Protein AF-A0A0S7Y516-F1 (afdb_monomer)

Structure (mmCIF, N/CA/C/O backbone):
data_AF-A0A0S7Y516-F1
#
_entry.id   AF-A0A0S7Y516-F1
#
loop_
_atom_site.group_PDB
_atom_site.id
_atom_site.type_symbol
_atom_site.label_atom_id
_atom_site.label_alt_id
_atom_site.label_comp_id
_atom_site.label_asym_id
_atom_site.label_entity_id
_atom_site.label_seq_id
_atom_site.pdbx_PDB_ins_code
_atom_site.Cartn_x
_atom_site.Cartn_y
_atom_site.Cartn_z
_atom_site.occupancy
_atom_site.B_iso_or_equiv
_atom_site.auth_seq_id
_atom_site.auth_comp_id
_atom_site.auth_asym_id
_atom_site.auth_atom_id
_atom_site.pdbx_PDB_model_num
ATOM 1 N N . MET A 1 1 ? -14.180 8.837 -14.521 1.00 61.50 1 MET A N 1
ATOM 2 C CA . MET A 1 1 ? -13.004 9.118 -13.674 1.00 61.50 1 MET A CA 1
ATOM 3 C C . MET A 1 1 ? -13.508 9.928 -12.493 1.00 61.50 1 MET A C 1
ATOM 5 O O . MET A 1 1 ? -14.139 10.947 -12.731 1.00 61.50 1 MET A O 1
ATOM 9 N N . PHE A 1 2 ? -13.375 9.420 -11.266 1.00 90.38 2 PHE A N 1
ATOM 10 C CA . PHE A 1 2 ? -13.847 10.111 -10.063 1.00 90.38 2 PHE A CA 1
ATOM 11 C C . PHE A 1 2 ? -12.633 10.592 -9.279 1.00 90.38 2 PHE A C 1
ATOM 13 O O . PHE A 1 2 ? -11.879 9.777 -8.756 1.00 90.38 2 PHE A O 1
ATOM 20 N N . GLU A 1 3 ? -12.457 11.904 -9.204 1.00 94.69 3 GLU A N 1
ATOM 21 C CA . GLU A 1 3 ? -11.416 12.539 -8.405 1.00 94.69 3 GLU A CA 1
ATOM 22 C C . GLU A 1 3 ? -12.089 13.399 -7.343 1.00 94.69 3 GLU A C 1
ATOM 24 O O . GLU A 1 3 ? -12.986 14.189 -7.640 1.00 94.69 3 GLU A O 1
ATOM 29 N N . LYS A 1 4 ? -11.690 13.212 -6.087 1.00 95.19 4 LYS A N 1
ATOM 30 C CA . LYS A 1 4 ? -12.179 14.011 -4.967 1.00 95.19 4 LYS A CA 1
ATOM 31 C C . LYS A 1 4 ? -11.142 14.053 -3.856 1.00 95.19 4 LYS A C 1
ATOM 33 O O . LYS A 1 4 ? -10.302 13.161 -3.747 1.00 95.19 4 LYS A O 1
ATOM 38 N N . ALA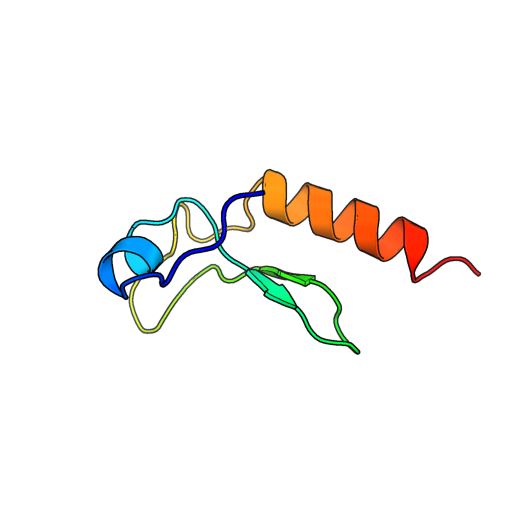 A 1 5 ? -11.256 15.050 -2.986 1.00 95.88 5 ALA A N 1
ATOM 39 C CA . ALA A 1 5 ? -10.565 15.017 -1.706 1.00 95.88 5 ALA A CA 1
ATOM 40 C C . ALA A 1 5 ? -11.078 13.830 -0.869 1.00 95.88 5 ALA A C 1
ATOM 42 O O . ALA A 1 5 ? -12.286 13.598 -0.781 1.00 95.88 5 ALA A O 1
ATOM 43 N N . ILE A 1 6 ? -10.153 13.082 -0.268 1.00 94.56 6 ILE A N 1
ATOM 44 C CA . ILE A 1 6 ? -10.440 11.925 0.586 1.00 94.56 6 ILE A CA 1
ATOM 45 C C . ILE A 1 6 ? -10.206 12.334 2.039 1.00 94.56 6 ILE A C 1
ATOM 47 O O . ILE A 1 6 ? -9.145 12.860 2.381 1.00 94.56 6 ILE A O 1
ATOM 51 N N . SER A 1 7 ? -11.181 12.083 2.910 1.00 95.94 7 SER A N 1
ATOM 52 C CA . SER A 1 7 ? -10.997 12.271 4.350 1.00 95.94 7 SER A CA 1
ATOM 53 C C . SER A 1 7 ? -10.190 11.115 4.968 1.00 95.94 7 SER A C 1
ATOM 55 O O . SER A 1 7 ? -10.260 9.980 4.487 1.00 95.94 7 SER A O 1
ATOM 57 N N . PRO A 1 8 ? -9.485 11.325 6.099 1.00 94.25 8 PRO A N 1
ATOM 58 C CA . PRO A 1 8 ? -8.801 10.233 6.794 1.00 94.25 8 PRO A CA 1
ATOM 59 C C . PRO A 1 8 ? -9.739 9.082 7.175 1.00 94.25 8 PRO A C 1
ATOM 61 O O . PRO A 1 8 ? -9.338 7.923 7.153 1.00 94.25 8 PRO A O 1
ATOM 64 N N . LYS A 1 9 ? -11.003 9.385 7.503 1.00 94.56 9 LYS A N 1
ATOM 65 C CA . LYS A 1 9 ? -12.007 8.371 7.843 1.00 94.56 9 LYS A CA 1
ATOM 66 C C . LYS A 1 9 ? -12.261 7.430 6.666 1.00 94.56 9 LYS A C 1
ATOM 68 O O . LYS A 1 9 ? -12.216 6.225 6.872 1.00 94.56 9 LYS A O 1
ATOM 73 N N . GLU A 1 10 ? -12.474 7.976 5.469 1.00 94.38 10 GLU A N 1
ATOM 74 C CA . GLU A 1 10 ? -12.670 7.185 4.247 1.00 94.38 10 GLU A CA 1
ATOM 75 C C . GLU A 1 10 ? -11.443 6.332 3.925 1.00 94.38 10 GLU A C 1
ATOM 77 O O . GLU A 1 10 ? -11.592 5.163 3.582 1.00 94.38 10 GLU A O 1
ATOM 82 N N . LEU A 1 11 ? -10.237 6.882 4.107 1.00 94.44 11 LEU A N 1
ATOM 83 C CA . LEU A 1 11 ? -8.994 6.135 3.918 1.00 94.44 11 LEU A CA 1
ATOM 84 C C . LEU A 1 11 ? -8.884 4.949 4.889 1.00 94.44 11 LEU A C 1
ATOM 86 O O . LEU A 1 11 ? -8.517 3.853 4.477 1.00 94.44 11 LEU A O 1
ATOM 90 N N . TYR A 1 12 ? -9.217 5.143 6.170 1.00 94.69 12 TYR A N 1
ATOM 91 C CA . TYR A 1 12 ? -9.149 4.076 7.178 1.00 94.69 12 TYR A CA 1
ATOM 92 C C . TYR A 1 12 ? -10.215 2.993 7.013 1.00 94.69 12 TYR A C 1
ATOM 94 O O . TYR A 1 12 ? -10.026 1.894 7.530 1.00 94.69 12 TYR A O 1
ATOM 102 N N . THR A 1 13 ? -11.333 3.301 6.355 1.00 95.00 13 THR A N 1
ATOM 103 C CA . THR A 1 13 ? -12.421 2.346 6.095 1.00 95.00 13 THR A CA 1
ATOM 104 C C . THR A 1 13 ? -12.388 1.768 4.683 1.00 95.00 13 THR A C 1
ATOM 106 O O . THR A 1 13 ? -13.318 1.060 4.316 1.00 95.00 13 THR A O 1
ATOM 109 N N . ALA A 1 14 ? -11.369 2.081 3.883 1.00 96.56 14 ALA A N 1
ATOM 110 C CA . ALA A 1 14 ? -11.231 1.535 2.541 1.00 96.56 14 ALA A CA 1
ATOM 111 C C . ALA A 1 14 ? -10.961 0.019 2.576 1.00 96.56 14 ALA A C 1
ATOM 113 O O . ALA A 1 14 ? -10.258 -0.480 3.462 1.00 96.56 14 ALA A O 1
ATOM 114 N N . ASP A 1 15 ? -11.477 -0.700 1.578 1.00 97.31 15 ASP A N 1
ATOM 115 C CA . ASP A 1 15 ? -11.182 -2.125 1.378 1.00 97.31 15 ASP A CA 1
ATOM 116 C C . ASP A 1 15 ? -9.726 -2.343 0.940 1.00 97.31 15 ASP A C 1
ATOM 118 O O . ASP A 1 15 ? -9.080 -3.314 1.341 1.00 97.31 15 ASP A O 1
ATOM 122 N N . GLU A 1 16 ? -9.190 -1.412 0.146 1.00 97.38 16 GLU A N 1
ATOM 123 C CA . GLU A 1 16 ? -7.801 -1.386 -0.305 1.00 97.38 16 GLU A CA 1
ATOM 124 C C . GLU A 1 16 ? -7.337 0.042 -0.629 1.00 97.38 16 GLU A C 1
ATOM 126 O O . GLU A 1 16 ? -8.131 0.907 -1.006 1.00 97.38 16 GLU A O 1
ATOM 131 N N . CYS A 1 17 ? -6.035 0.295 -0.493 1.00 97.12 17 CYS A N 1
ATOM 132 C CA . CYS A 1 17 ? -5.389 1.503 -0.998 1.00 97.12 17 CYS A CA 1
ATOM 133 C C . CYS A 1 17 ? -3.928 1.220 -1.376 1.00 97.12 17 CYS A C 1
ATOM 135 O O . CYS A 1 17 ? -3.310 0.257 -0.911 1.00 97.12 17 CYS A O 1
ATOM 137 N N . PHE A 1 18 ? -3.374 2.054 -2.250 1.00 97.38 18 PHE A N 1
ATOM 138 C CA . PHE A 1 18 ? -2.007 1.929 -2.742 1.00 97.38 18 PHE A CA 1
ATOM 139 C C . PHE A 1 18 ? -1.409 3.305 -3.016 1.00 97.38 18 PHE A C 1
ATOM 141 O O . PHE A 1 18 ? -2.126 4.296 -3.160 1.00 97.38 18 PHE A O 1
ATOM 148 N N . ILE A 1 19 ? -0.085 3.351 -3.096 1.00 97.06 19 ILE A N 1
ATOM 149 C CA . ILE A 1 19 ? 0.669 4.532 -3.516 1.00 97.06 19 ILE A CA 1
ATOM 150 C C . ILE A 1 19 ? 1.471 4.208 -4.769 1.00 97.06 19 ILE A C 1
ATOM 152 O O . ILE A 1 19 ? 1.831 3.056 -5.012 1.00 97.06 19 ILE A O 1
ATOM 156 N N . THR A 1 20 ? 1.744 5.230 -5.568 1.00 96.75 20 THR A N 1
ATOM 157 C CA . THR A 1 20 ? 2.505 5.108 -6.810 1.00 96.75 20 THR A CA 1
ATOM 158 C C . THR A 1 20 ? 3.832 5.841 -6.680 1.00 96.75 20 THR A C 1
ATOM 160 O O . THR A 1 20 ? 3.858 6.988 -6.236 1.00 96.75 20 THR A O 1
ATOM 163 N N . PHE A 1 21 ? 4.918 5.219 -7.123 1.00 95.75 21 PHE A N 1
ATOM 164 C CA . PHE A 1 21 ? 6.240 5.833 -7.221 1.00 95.75 21 PHE A CA 1
ATOM 165 C C . PHE A 1 21 ? 6.923 5.420 -8.522 1.00 95.75 21 PHE A C 1
ATOM 167 O O . PHE A 1 21 ? 6.774 4.285 -8.964 1.00 95.75 21 PHE A O 1
ATOM 174 N N . SER A 1 22 ? 7.758 6.297 -9.085 1.00 91.38 22 SER A N 1
ATOM 175 C CA . SER A 1 22 ? 8.485 6.019 -10.333 1.00 91.38 22 SER A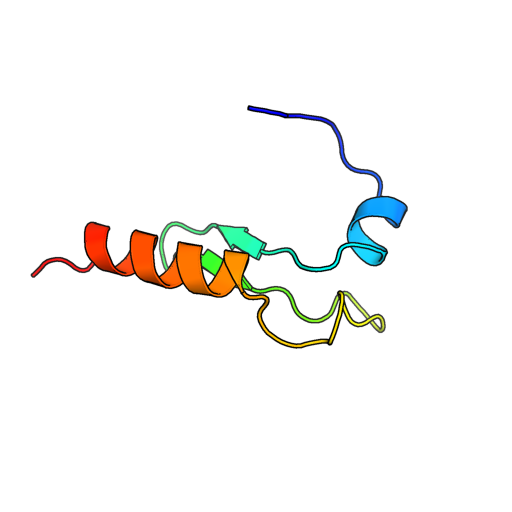 CA 1
ATOM 176 C C . SER A 1 22 ? 9.429 4.812 -10.252 1.00 91.38 22 SER A C 1
ATOM 178 O O . SER A 1 22 ? 9.707 4.197 -11.270 1.00 91.38 22 SER A O 1
ATOM 180 N N . GLY A 1 23 ? 9.941 4.485 -9.059 1.00 89.44 23 GLY A N 1
ATOM 181 C CA . GLY A 1 23 ? 10.831 3.339 -8.847 1.00 89.44 23 GLY A CA 1
ATOM 182 C C . GLY A 1 23 ? 10.064 2.031 -8.621 1.00 89.44 23 GLY A C 1
ATOM 183 O O . GLY A 1 23 ? 9.967 1.212 -9.528 1.00 89.44 23 GLY A O 1
ATOM 184 N N . PRO A 1 24 ? 9.513 1.805 -7.413 1.00 90.56 24 PRO A N 1
ATOM 185 C CA . PRO A 1 24 ? 8.824 0.559 -7.078 1.00 90.56 24 PRO A CA 1
ATOM 186 C C . PRO A 1 24 ? 7.456 0.386 -7.765 1.00 90.56 24 PRO A C 1
ATOM 188 O O . PRO A 1 24 ? 6.827 -0.653 -7.583 1.00 90.56 24 PRO A O 1
ATOM 191 N N . GLY A 1 25 ? 6.986 1.366 -8.544 1.00 95.19 25 GLY A N 1
ATOM 192 C CA . GLY A 1 25 ? 5.708 1.302 -9.245 1.00 95.19 25 GLY A CA 1
ATOM 193 C C . GLY A 1 25 ? 4.535 1.451 -8.282 1.00 95.19 25 GLY A C 1
ATOM 194 O O . GLY A 1 25 ? 4.421 2.453 -7.573 1.00 95.19 25 GLY A O 1
ATOM 195 N N . ILE A 1 26 ? 3.652 0.454 -8.261 1.00 97.00 26 ILE A N 1
ATOM 196 C CA . ILE A 1 26 ? 2.448 0.431 -7.423 1.00 97.00 26 ILE A CA 1
ATOM 197 C C . ILE A 1 26 ? 2.735 -0.348 -6.137 1.00 97.00 26 ILE A C 1
ATOM 199 O O . ILE A 1 26 ? 3.054 -1.535 -6.176 1.00 97.00 26 ILE A O 1
ATOM 203 N N . VAL A 1 27 ? 2.582 0.309 -4.986 1.00 96.88 27 VAL A N 1
ATOM 204 C CA . VAL A 1 27 ? 2.867 -0.265 -3.665 1.00 96.88 27 VAL A CA 1
ATOM 205 C C . VAL A 1 27 ? 1.571 -0.378 -2.852 1.00 96.88 27 VAL A C 1
ATOM 207 O O . VAL A 1 27 ? 0.965 0.650 -2.536 1.00 96.88 27 VAL A O 1
ATOM 210 N N . PRO A 1 28 ? 1.131 -1.596 -2.481 1.00 97.44 28 PRO A N 1
ATOM 211 C CA . PRO A 1 28 ? -0.078 -1.794 -1.689 1.00 97.44 28 PRO A CA 1
ATOM 212 C C . PRO A 1 28 ? 0.132 -1.352 -0.236 1.00 97.44 28 PRO A C 1
ATOM 214 O O . PRO A 1 28 ? 1.148 -1.677 0.382 1.00 97.44 28 PRO A O 1
ATOM 217 N N . ILE A 1 29 ? -0.863 -0.678 0.342 1.00 97.31 29 ILE A N 1
ATOM 218 C CA . ILE A 1 29 ? -0.861 -0.277 1.752 1.00 97.31 29 ILE A CA 1
ATOM 219 C C . ILE A 1 29 ? -1.820 -1.173 2.531 1.00 97.31 29 ILE A C 1
ATOM 221 O O . ILE A 1 29 ? -3.035 -1.110 2.383 1.00 97.31 29 ILE A O 1
ATOM 225 N N . THR A 1 30 ? -1.264 -2.019 3.395 1.00 96.81 30 THR A N 1
ATOM 226 C CA . THR A 1 30 ? -2.037 -2.990 4.189 1.00 96.81 30 THR A CA 1
ATOM 227 C C . THR A 1 30 ? -2.332 -2.512 5.611 1.00 96.81 30 THR A C 1
ATOM 229 O O . THR A 1 30 ? -3.215 -3.047 6.287 1.00 96.81 30 THR A O 1
ATOM 232 N N . LYS A 1 3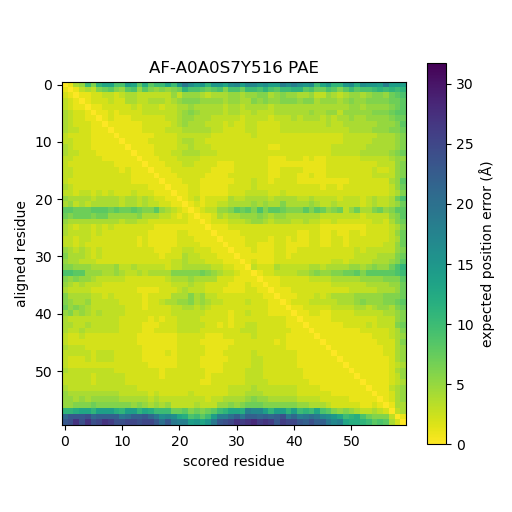1 ? -1.600 -1.503 6.097 1.00 96.38 31 LYS A N 1
ATOM 233 C CA . LYS A 1 31 ? -1.741 -0.956 7.448 1.00 96.38 31 LYS A CA 1
ATOM 234 C C . LYS A 1 31 ? -1.310 0.509 7.476 1.00 96.38 31 LYS A C 1
ATOM 236 O O . LYS A 1 31 ? -0.249 0.843 6.959 1.00 96.38 31 LYS A O 1
ATOM 241 N N . ILE A 1 32 ? -2.098 1.357 8.135 1.00 95.19 32 ILE A N 1
ATOM 242 C CA . ILE A 1 32 ? -1.745 2.748 8.438 1.00 95.19 32 ILE A CA 1
ATOM 243 C C . ILE A 1 32 ? -1.736 2.903 9.960 1.00 95.19 32 ILE A C 1
ATOM 245 O O . ILE A 1 32 ? -2.728 2.629 10.641 1.00 95.19 32 ILE A O 1
ATOM 249 N N . TRP A 1 33 ? -0.584 3.297 10.504 1.00 90.69 33 TRP A N 1
ATOM 250 C CA . TRP A 1 33 ? -0.311 3.300 11.945 1.00 90.69 33 TRP A CA 1
ATOM 251 C C . TRP A 1 33 ? -0.645 1.952 12.597 1.00 90.69 33 TRP A C 1
ATOM 253 O O . TRP A 1 33 ? -0.026 0.936 12.280 1.00 90.69 33 TRP A O 1
ATOM 263 N N . ASN A 1 34 ? -1.630 1.926 13.501 1.00 92.44 34 ASN A N 1
ATOM 264 C CA . ASN A 1 34 ? -2.077 0.720 14.185 1.00 92.44 34 ASN A CA 1
ATOM 265 C C . ASN A 1 34 ? -3.375 0.119 13.624 1.00 92.44 34 ASN A C 1
ATOM 267 O O . ASN A 1 34 ? -3.905 -0.822 14.210 1.00 92.44 34 ASN A O 1
ATOM 271 N N . LYS A 1 35 ? -3.861 0.608 12.474 1.00 93.94 35 LYS A N 1
ATOM 272 C CA . LYS A 1 35 ? -5.086 0.126 11.820 1.00 93.94 35 LYS A CA 1
ATOM 273 C C . LYS A 1 35 ? -4.773 -0.602 10.516 1.00 93.94 35 LYS A C 1
ATOM 275 O O . LYS A 1 35 ? -4.054 -0.080 9.669 1.00 93.94 35 LYS A O 1
ATOM 280 N N . LYS A 1 36 ? -5.312 -1.812 10.361 1.00 96.75 36 LYS A N 1
ATOM 281 C CA . LYS A 1 36 ? -5.284 -2.542 9.086 1.00 96.75 36 LYS A CA 1
ATOM 282 C C . LYS A 1 36 ? -6.262 -1.888 8.111 1.00 96.75 36 LYS A C 1
ATOM 284 O O . LYS A 1 36 ? -7.329 -1.459 8.540 1.00 96.75 36 LYS A O 1
ATOM 289 N N . ILE A 1 37 ? -5.887 -1.835 6.838 1.00 97.19 37 ILE A N 1
ATOM 290 C CA . ILE A 1 37 ? -6.784 -1.445 5.7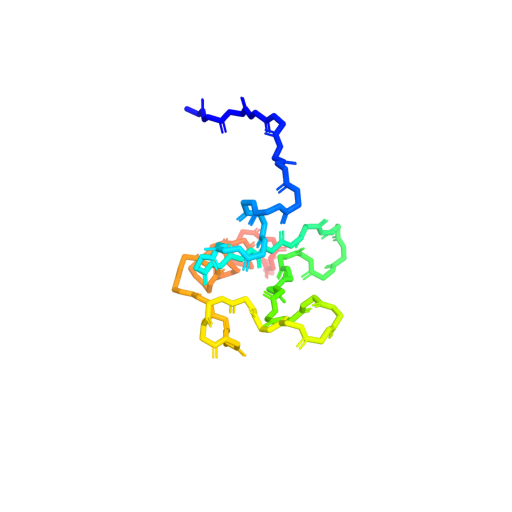44 1.00 97.19 37 ILE A CA 1
ATOM 291 C C . ILE A 1 37 ? -7.392 -2.725 5.170 1.00 97.19 37 ILE A C 1
ATOM 293 O O . ILE A 1 37 ? -6.660 -3.692 4.927 1.00 97.19 37 ILE A O 1
ATOM 297 N N . GLY A 1 38 ? -8.720 -2.764 5.042 1.00 95.44 38 GLY A N 1
ATOM 298 C CA . GLY A 1 38 ? -9.469 -3.969 4.682 1.00 95.44 38 GLY A CA 1
ATOM 299 C C . GLY A 1 38 ? -9.029 -5.211 5.471 1.00 95.44 38 GLY A C 1
ATOM 300 O O . GLY A 1 38 ? -9.057 -5.248 6.702 1.00 95.44 38 GLY A O 1
ATOM 301 N N . SER A 1 39 ? -8.568 -6.238 4.750 1.00 94.69 39 SER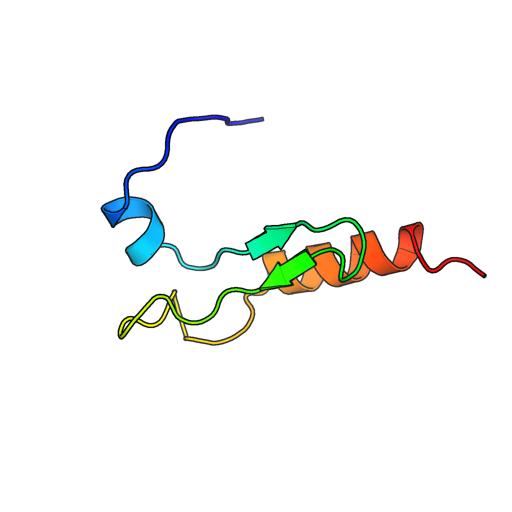 A N 1
ATOM 302 C CA . SER A 1 39 ? -8.096 -7.509 5.331 1.00 94.69 39 SER A CA 1
ATOM 303 C C . SER A 1 39 ? -6.650 -7.481 5.856 1.00 94.69 39 SER A C 1
ATOM 305 O O . SER A 1 39 ? -6.169 -8.470 6.420 1.00 94.69 39 SER A O 1
ATOM 307 N N . GLY A 1 40 ? -5.927 -6.371 5.675 1.00 95.62 40 GLY A N 1
ATOM 308 C CA . GLY A 1 40 ? -4.492 -6.281 5.950 1.00 95.62 40 GLY A CA 1
ATOM 309 C C . GLY A 1 40 ? -3.621 -7.069 4.965 1.00 95.62 40 GLY A C 1
ATOM 310 O O . GLY A 1 40 ? -2.474 -7.385 5.279 1.00 95.62 40 GLY A O 1
ATOM 311 N N . LYS A 1 41 ? -4.160 -7.405 3.790 1.00 96.31 41 LYS A N 1
ATOM 312 C CA . LYS A 1 41 ? -3.461 -8.047 2.668 1.00 96.31 41 LYS A CA 1
ATOM 313 C C . LYS A 1 41 ? -3.618 -7.186 1.413 1.00 96.31 41 LYS A C 1
ATOM 315 O O . LYS A 1 41 ? -4.463 -6.298 1.380 1.00 96.31 41 LYS A O 1
ATOM 320 N N . CYS A 1 42 ? -2.806 -7.450 0.391 1.00 97.00 42 CYS A N 1
ATOM 321 C CA . CYS A 1 42 ? -2.982 -6.819 -0.917 1.00 97.00 42 CYS A CA 1
ATOM 322 C C . CYS A 1 42 ? -4.363 -7.184 -1.489 1.00 97.00 42 CYS A C 1
ATOM 324 O O . CYS A 1 42 ? -4.704 -8.369 -1.542 1.00 97.00 42 CYS A O 1
ATOM 326 N N . GLY A 1 43 ? -5.150 -6.176 -1.871 1.00 97.44 43 GLY A N 1
ATOM 327 C CA . GLY A 1 43 ? -6.467 -6.362 -2.475 1.00 97.44 43 GLY A CA 1
ATOM 328 C C . GLY A 1 43 ? -6.389 -6.801 -3.940 1.00 97.44 43 GLY A C 1
ATOM 329 O O . GLY A 1 43 ? -5.337 -6.729 -4.582 1.00 97.44 43 GLY A O 1
ATOM 330 N N . SER A 1 44 ? -7.503 -7.305 -4.472 1.00 97.75 44 SER A N 1
ATOM 331 C CA . SER A 1 44 ? -7.555 -7.880 -5.821 1.00 97.75 44 SER A CA 1
ATOM 332 C C . SER A 1 44 ? -7.393 -6.832 -6.923 1.00 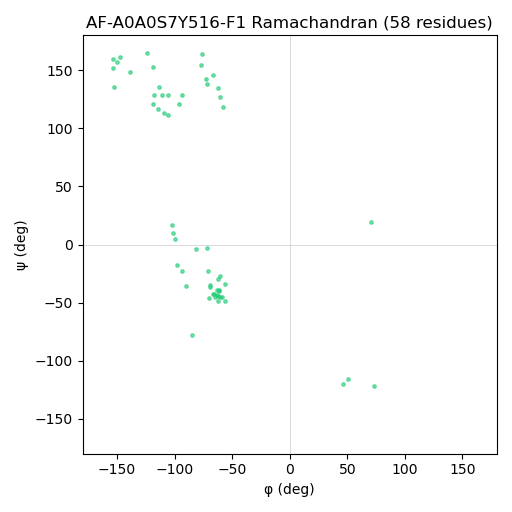97.75 44 SER A C 1
ATOM 334 O O . SER A 1 44 ? -6.729 -7.121 -7.927 1.00 97.75 44 SER A O 1
ATOM 336 N N . VAL A 1 45 ? -7.932 -5.616 -6.750 1.00 97.56 45 VAL A N 1
ATOM 337 C CA . VAL A 1 45 ? -7.749 -4.535 -7.732 1.00 97.56 45 VAL A CA 1
ATOM 338 C C . VAL A 1 45 ? -6.307 -4.063 -7.694 1.00 97.56 45 VAL A C 1
ATOM 340 O O . VAL A 1 45 ? -5.670 -3.980 -8.742 1.00 97.56 45 VAL A O 1
ATOM 343 N N . THR A 1 46 ? -5.751 -3.853 -6.501 1.00 97.69 46 THR A N 1
ATOM 344 C CA . THR A 1 46 ? -4.348 -3.446 -6.345 1.00 97.69 46 THR A CA 1
ATOM 345 C C . THR A 1 46 ? -3.393 -4.466 -6.973 1.00 97.69 46 THR A C 1
ATOM 347 O O . THR A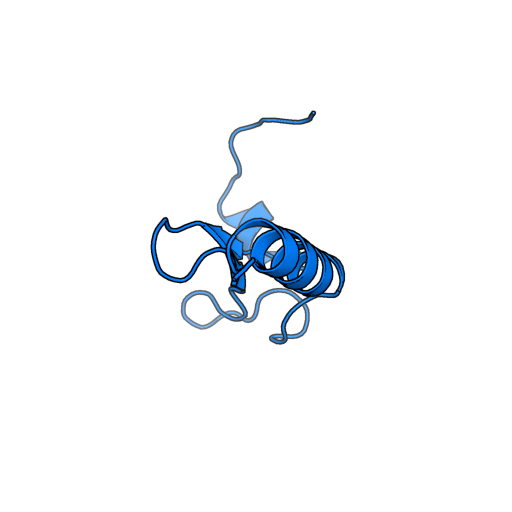 1 46 ? -2.505 -4.090 -7.736 1.00 97.69 46 THR A O 1
ATOM 350 N N . ALA A 1 47 ? -3.606 -5.766 -6.739 1.00 97.69 47 ALA A N 1
ATOM 351 C CA . ALA A 1 47 ? -2.812 -6.830 -7.356 1.00 97.69 47 ALA A CA 1
ATOM 352 C C . ALA A 1 47 ? -2.928 -6.845 -8.892 1.00 97.69 47 ALA A C 1
ATOM 354 O O . ALA A 1 47 ? -1.934 -7.046 -9.594 1.00 97.69 47 ALA A O 1
ATOM 355 N N . SER A 1 48 ? -4.130 -6.600 -9.419 1.00 98.12 48 SER A N 1
ATOM 356 C CA . SER A 1 48 ? -4.363 -6.517 -10.865 1.00 98.12 48 SER A CA 1
ATOM 357 C C . SER A 1 48 ? -3.646 -5.315 -11.480 1.00 98.12 48 SER A C 1
ATOM 359 O O . SER A 1 48 ? -3.000 -5.453 -12.517 1.00 98.12 48 SER A O 1
ATOM 361 N N . LEU A 1 49 ? -3.693 -4.156 -10.815 1.00 97.44 49 LEU A N 1
ATOM 362 C CA . LEU A 1 49 ? -2.991 -2.948 -11.246 1.00 97.44 49 LEU A CA 1
ATOM 363 C C . LEU A 1 49 ? -1.473 -3.138 -11.242 1.00 97.44 49 LEU A C 1
ATOM 365 O O . LEU A 1 49 ? -0.831 -2.766 -12.219 1.00 97.44 49 LEU A O 1
ATOM 369 N N . ILE A 1 50 ? -0.907 -3.768 -10.205 1.00 96.62 50 ILE A N 1
ATOM 370 C CA . ILE A 1 50 ? 0.525 -4.112 -10.153 1.00 96.62 50 ILE A CA 1
ATOM 371 C C . ILE A 1 50 ? 0.910 -4.957 -11.369 1.00 96.62 50 ILE A C 1
ATOM 373 O O . ILE A 1 50 ? 1.867 -4.630 -12.065 1.00 96.62 50 ILE A O 1
ATOM 377 N N . ARG A 1 51 ? 0.138 -6.011 -11.669 1.00 96.31 51 ARG A N 1
ATOM 378 C CA . ARG A 1 51 ? 0.399 -6.887 -12.820 1.00 96.31 51 ARG A CA 1
ATOM 379 C C . ARG A 1 51 ? 0.350 -6.127 -14.147 1.00 96.31 51 ARG A C 1
ATOM 381 O O . ARG A 1 51 ? 1.213 -6.347 -14.990 1.00 96.31 51 ARG A O 1
ATOM 388 N N . LEU A 1 52 ? -0.658 -5.276 -14.343 1.00 96.50 52 LEU A N 1
ATOM 389 C CA . LEU A 1 52 ? -0.813 -4.490 -15.571 1.00 96.50 52 LEU A CA 1
ATOM 390 C C . LEU A 1 52 ? 0.309 -3.456 -15.723 1.00 96.50 52 LEU A C 1
ATOM 392 O O . LEU A 1 52 ? 0.871 -3.318 -16.804 1.00 96.50 52 LEU A O 1
ATOM 396 N N . TYR A 1 53 ? 0.671 -2.772 -14.637 1.00 95.69 53 TYR A N 1
ATOM 397 C CA . TYR A 1 53 ? 1.750 -1.789 -14.635 1.00 95.69 53 TYR A CA 1
ATOM 398 C C . TYR A 1 53 ? 3.112 -2.433 -14.915 1.00 95.69 53 TYR A C 1
ATOM 400 O O . TYR A 1 53 ? 3.870 -1.945 -15.751 1.00 95.69 53 TYR A O 1
ATOM 408 N N . ASP A 1 54 ? 3.411 -3.559 -14.264 1.00 93.94 54 ASP A N 1
ATOM 409 C CA . ASP A 1 54 ? 4.643 -4.316 -14.493 1.00 93.94 54 ASP A CA 1
ATOM 410 C C . ASP A 1 54 ? 4.722 -4.856 -15.923 1.00 93.94 54 ASP A C 1
ATOM 412 O O . ASP A 1 54 ? 5.788 -4.817 -16.535 1.00 93.94 54 ASP A O 1
ATOM 416 N N . ALA A 1 55 ? 3.598 -5.321 -16.478 1.00 94.50 55 ALA A N 1
ATOM 417 C CA . ALA A 1 55 ? 3.542 -5.803 -17.853 1.00 94.50 55 ALA A CA 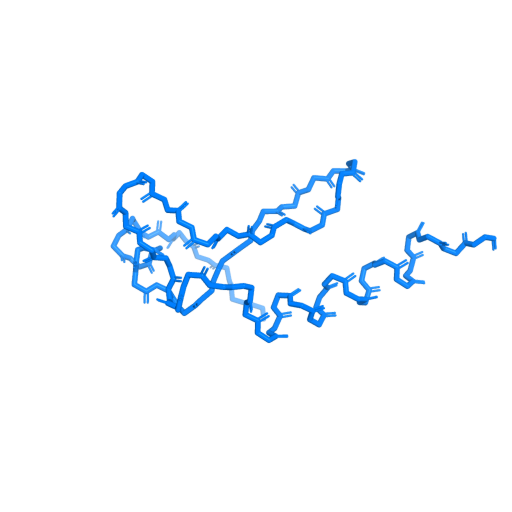1
ATOM 418 C C . ALA A 1 55 ? 3.868 -4.709 -18.878 1.00 94.50 55 ALA A C 1
ATOM 420 O O . ALA A 1 55 ? 4.401 -5.038 -19.930 1.00 94.50 55 ALA A O 1
ATOM 421 N N . GLU A 1 56 ? 3.582 -3.438 -18.587 1.00 94.38 56 GLU A N 1
ATOM 422 C CA . GLU A 1 56 ? 3.894 -2.318 -19.482 1.00 94.38 56 GLU A CA 1
ATOM 423 C C . GLU A 1 56 ? 5.276 -1.708 -19.232 1.00 94.38 56 GLU A C 1
ATOM 425 O O . GLU A 1 56 ? 5.957 -1.326 -20.180 1.00 94.38 56 GLU A O 1
ATOM 430 N N . THR A 1 57 ? 5.722 -1.642 -17.976 1.00 92.44 57 THR A N 1
ATOM 431 C CA . THR A 1 57 ? 6.965 -0.939 -17.607 1.00 92.44 57 THR A CA 1
ATOM 432 C C . THR A 1 57 ? 8.202 -1.827 -17.562 1.00 92.44 57 THR A C 1
ATOM 434 O O . THR A 1 57 ? 9.312 -1.323 -17.715 1.00 92.44 57 THR A O 1
ATOM 437 N N . LYS A 1 58 ? 8.043 -3.145 -17.384 1.00 82.88 58 LYS A N 1
ATOM 438 C CA . LYS A 1 58 ? 9.157 -4.109 -17.324 1.00 82.88 58 LYS A CA 1
ATOM 439 C C . LYS A 1 58 ? 9.333 -4.903 -18.622 1.00 82.88 58 LYS A C 1
ATOM 441 O O . LYS A 1 58 ? 9.993 -5.944 -18.605 1.00 82.88 58 LYS A O 1
ATOM 446 N N . LYS A 1 59 ? 8.755 -4.441 -19.741 1.00 61.19 59 LYS A N 1
ATOM 447 C CA . LYS A 1 59 ? 9.040 -5.010 -21.068 1.00 61.19 59 LYS A CA 1
ATOM 448 C C . LYS A 1 59 ? 10.549 -4.901 -21.325 1.00 61.19 59 LYS A C 1
ATOM 450 O O . LYS A 1 59 ? 11.099 -3.805 -21.289 1.00 61.19 59 LYS A O 1
ATOM 455 N N . LYS A 1 60 ? 11.195 -6.060 -21.487 1.00 52.72 60 LYS A N 1
ATOM 456 C CA . LYS A 1 60 ? 12.572 -6.178 -21.979 1.00 52.72 60 LYS A CA 1
ATOM 457 C C . LYS A 1 60 ? 12.666 -5.702 -23.420 1.00 52.72 60 LYS A C 1
ATOM 459 O O . LYS A 1 60 ? 11.704 -5.983 -24.169 1.00 52.72 60 LYS A O 1
#

Solvent-accessible surface area (backbone atoms only — not comparable to full-atom values): 3828 Å² total; per-residue (Å²): 136,91,85,76,92,7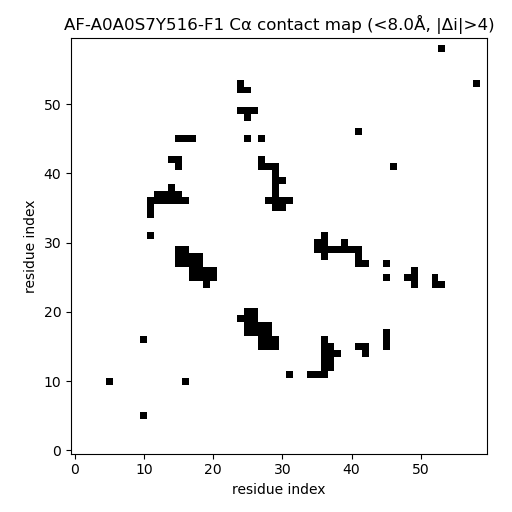9,53,74,67,59,61,60,69,26,64,61,52,69,50,79,43,96,80,84,37,63,44,73,48,28,60,59,93,95,43,56,21,50,86,47,52,81,34,73,66,60,53,49,51,38,53,54,50,47,63,68,73,64,64,126

Foldseek 3Di:
DDDDDDDVVNVLAALWDWDADPPPGIGTDQDDDPGGRNPSDHDPVSVVNSVVRCVVPVDD

Nearest PDB structures (foldseek):
  6nst-assembly1_A  TM=9.459E-01  e=4.842E-03  Pseudomonas aeruginosa PAO1
  6nst-assembly1_C  TM=8.953E-01  e=3.704E-03  Pseudomonas aeruginosa PAO1
  6nst-assembly1_F  TM=8.943E-01  e=5.536E-03  Pseudomonas aeruginosa PAO1
  5cm0-assembly1_C-2  TM=9.249E-01  e=1.512E-02  Geoglobus acetivorans
  3wwh-assembly1_A-2  TM=9.379E-01  e=3.863E-02  Arthrobacter sp. KNK168

pLDDT: mean 93.42, std 8.47, range [52.72, 98.12]

Radius of gyration: 12.86 Å; Cα contacts (8 Å, |Δi|>4): 67; chains: 1; bounding box: 26×23×36 Å

Sequence (60 aa):
MFEKAISPKELYTADECFITFSGPGIVPITKIWNKKIGSGKCGSVTASLIRLYDAETKKK

Secondary structure (DSSP, 8-state):
-------HHHHHT-S-EEEEETTTEEEEE-EETTEE-TTSS--HHHHHHHHHHHHHHS--

InterPro domains:
  IPR036038 Aminotransferase-like, PLP-dependent enzymes [SSF56752] (2-56)
  IPR043132 Branched-chain-amino-acid aminotransferase-like, C-terminal [G3DSA:3.20.10.10] (1-60)

Mean predicted aligned error: 3.56 Å

Organism: NCBI:txid1703775